Protein 7MQQ (pdb70)

Secondary structure (DSSP, 8-state):
--TT--EEEEEETTEEEEEEETT--B-TT-SS--SS-B---B--TTSSEEEEEEE--SS--EEEESSSS-PPEEE-TT-EEEEEEETTT-EEEEESS---THHHHHHHHHHT-

Foldseek 3Di:
DDPLADWDWDDDPHFIKIKGFLSREDDPPDPDDDAWHFDHWDDDVVDQWIKTWTFGADQAKKFKAQDPPDQTDIHHHGDTDIDTHGNLARIMMIGRDRDGNVVVVVVSVVVVD

Nearest PDB structures (foldseek):
  7mqq-assembly1_A  TM=1.009E+00  e=7.163E-21  Puccinia graminis f. sp. tritici
  7skp-assembly1_B  TM=5.333E-01  e=3.395E-02  synthetic construct
  8bl6-assembly1_A  TM=4.421E-01  e=5.278E-02  synthetic construct
  8bl3-assembly1_A  TM=4.381E-01  e=1.876E-01  Escherichia coli

Structure (mmCIF, N/CA/C/O backbone):
data_7MQQ
#
_entry.id   7MQQ
#
_cell.length_a   50.732
_cell.length_b   50.732
_cell.length_c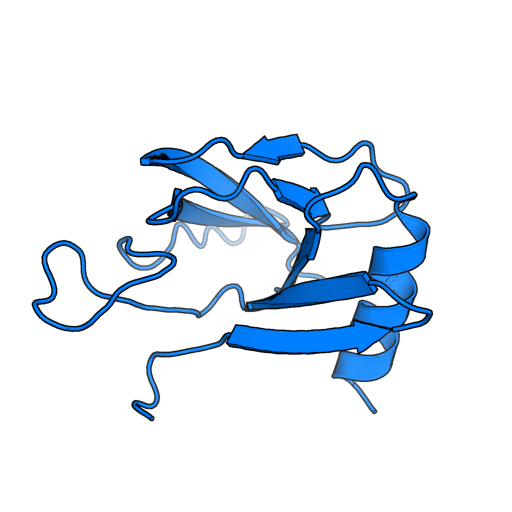   91.091
_cell.angle_alpha   90.000
_cell.angle_beta   90.000
_cell.angle_gamma   120.000
#
_symmetry.space_group_name_H-M   'P 32 2 1'
#
loop_
_entity.id
_entity.type
_entity.pdbx_description
1 polymer 'Stem rust effector protein AvrSr50'
2 non-polymer 'MAGNESIUM ION'
3 water water
#
loop_
_atom_site.group_PDB
_atom_site.id
_atom_site.type_symbol
_atom_site.label_atom_id
_atom_site.label_alt_id
_atom_site.label_comp_id
_atom_site.label_asym_id
_atom_site.label_entity_id
_atom_site.label_seq_id
_atom_site.pdbx_PDB_ins_code
_atom_site.Cartn_x
_atom_site.Cartn_y
_atom_site.Cartn_z
_atom_site.occupancy
_atom_site.B_iso_or_equiv
_atom_site.auth_seq_id
_atom_site.auth_comp_id
_atom_site.auth_asym_id
_atom_site.auth_atom_id
_atom_site.pdbx_PDB_model_num
ATOM 1 N N . GLY A 1 1 ? 14.25672 35.80474 -6.10981 1.000 40.56557 20 GLY A N 1
ATOM 2 C CA . GLY A 1 1 ? 13.67819 34.58054 -6.64183 1.000 37.33207 20 GLY A CA 1
ATOM 3 C C . GLY A 1 1 ? 12.67973 33.95319 -5.67005 1.000 32.99839 20 GLY A C 1
ATOM 4 O O . GLY A 1 1 ? 12.54769 34.40148 -4.51987 1.000 35.97926 20 GLY A O 1
ATOM 5 N N . PRO A 1 2 ? 11.93083 32.95016 -6.12766 1.000 26.11763 21 PRO A N 1
ATOM 6 C CA . PRO A 1 2 ? 11.01664 32.24383 -5.21553 1.000 20.21021 21 PRO A CA 1
ATOM 7 C C . PRO A 1 2 ? 11.76008 31.42517 -4.17624 1.000 15.45644 21 PRO A C 1
ATOM 8 O O . PRO A 1 2 ? 12.86762 30.89482 -4.39734 1.000 16.26433 21 PRO A O 1
ATOM 19 N N . MET A 1 3 ? 11.06034 31.27094 -3.05375 1.000 15.27783 22 MET A N 1
ATOM 20 C CA . MET A 1 3 ? 11.63237 30.56200 -1.91332 1.000 15.11179 22 MET A CA 1
ATOM 21 C C . MET A 1 3 ? 11.91524 29.10977 -2.23810 1.000 13.83494 22 MET A C 1
ATOM 22 O O . MET A 1 3 ? 12.79757 28.49573 -1.64494 1.000 14.37640 22 MET A O 1
ATOM 36 N N . ALA A 1 4 ? 11.13980 28.54132 -3.13593 1.000 14.79497 23 ALA A N 1
ATOM 37 C CA . ALA A 1 4 ? 11.24444 27.14384 -3.49985 1.000 17.61470 23 ALA A CA 1
ATOM 38 C C . ALA A 1 4 ? 12.61915 26.77548 -4.07439 1.000 14.78212 23 ALA A C 1
ATOM 39 O O . ALA A 1 4 ? 13.01822 25.61485 -4.01718 1.000 15.73346 23 ALA A O 1
ATOM 46 N N . ARG A 1 5 ? 13.32575 27.72725 -4.68566 1.000 15.86509 24 ARG A N 1
ATOM 47 C CA . ARG A 1 5 ? 14.64948 27.44185 -5.23134 1.000 16.46406 24 ARG A CA 1
ATOM 48 C C . ARG A 1 5 ? 15.67045 27.16469 -4.13837 1.000 15.01090 24 ARG A C 1
ATOM 49 O O . ARG A 1 5 ? 15.64841 27.80466 -3.06719 1.000 16.32190 24 ARG A O 1
ATOM 70 N N . SER A 1 6 ? 16.57888 26.23733 -4.402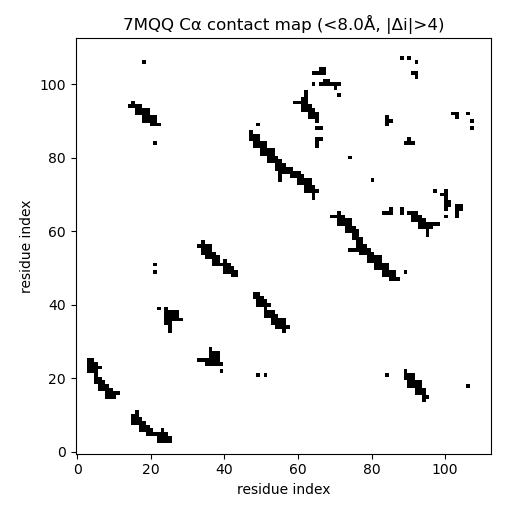01 1.000 13.29878 25 SER A N 1
ATOM 71 C CA . SER A 1 6 ? 17.69443 26.00581 -3.50632 1.000 13.02456 25 SER A CA 1
ATOM 72 C C . SER A 1 6 ? 18.88918 25.63897 -4.38878 1.000 12.12682 25 SER A C 1
ATOM 73 O O . SER A 1 6 ? 19.22266 24.46628 -4.59178 1.000 12.95084 25 SER A O 1
ATOM 81 N N . LEU A 1 7 ? 19.50104 26.68140 -4.93422 1.000 13.10967 26 LEU A N 1
ATOM 82 C CA . LEU A 1 7 ? 20.45871 26.50820 -6.00856 1.000 13.39685 26 LEU A CA 1
ATOM 83 C C . LEU A 1 7 ? 21.42283 27.67953 -6.01462 1.000 14.86199 26 LEU A C 1
ATOM 84 O O . LEU A 1 7 ? 20.98908 28.82543 -6.07158 1.000 18.74793 26 LEU A O 1
ATOM 100 N N . ILE A 1 8 ? 22.71671 27.41924 -5.97754 1.000 14.40163 27 ILE A N 1
ATOM 101 C CA . ILE A 1 8 ? 23.76815 28.43150 -5.98522 1.000 15.43952 27 ILE A CA 1
ATOM 102 C C . ILE A 1 8 ? 24.69451 28.12734 -7.15878 1.000 15.10237 27 ILE A C 1
ATOM 103 O O . ILE A 1 8 ? 25.06959 26.96993 -7.36678 1.000 16.73536 27 ILE A O 1
ATOM 119 N N . LYS A 1 9 ? 25.07124 29.15229 -7.91162 1.000 16.81909 28 LYS A N 1
ATOM 120 C CA . LYS A 1 9 ? 26.11012 29.01758 -8.91289 1.000 19.62567 28 LYS A CA 1
ATOM 121 C C . LYS A 1 9 ? 27.31426 29.82032 -8.46042 1.000 19.15420 28 LYS A C 1
ATOM 122 O O . LYS A 1 9 ? 27.19341 30.98405 -8.06842 1.000 20.38025 28 LYS A O 1
ATOM 141 N N . THR A 1 10 ? 28.47798 29.21624 -8.47814 1.000 17.62354 29 THR A N 1
ATOM 142 C CA . THR A 1 10 ? 29.67318 29.92528 -8.05428 1.000 19.21436 29 THR A CA 1
ATOM 143 C C . THR A 1 10 ? 30.87524 29.48785 -8.89300 1.000 19.66927 29 THR A C 1
ATOM 144 O O . THR A 1 10 ? 30.92981 28.38875 -9.40921 1.000 23.22225 29 THR A O 1
ATOM 155 N N . ASP A 1 11 ? 31.84433 30.36102 -8.96147 1.000 19.14171 30 ASP A N 1
ATOM 156 C CA . ASP A 1 11 ? 33.09210 30.08546 -9.62989 1.000 21.11068 30 ASP A CA 1
ATOM 157 C C . ASP A 1 11 ? 34.15956 29.77194 -8.59094 1.000 21.68377 30 ASP A C 1
ATOM 158 O O . ASP A 1 11 ? 34.27825 30.47622 -7.59012 1.000 25.58139 30 ASP A O 1
ATOM 167 N N . TRP A 1 12 ? 34.99903 28.77101 -8.87049 1.000 21.24732 31 TRP A N 1
ATOM 168 C CA . TRP A 1 12 ? 36.10266 28.41582 -7.97343 1.000 24.10982 31 TRP A CA 1
ATOM 169 C C . TRP A 1 12 ? 37.25648 27.91630 -8.83210 1.000 25.26341 31 TRP A C 1
ATOM 170 O O . TRP A 1 12 ? 37.10135 26.95172 -9.57170 1.000 24.54029 31 TRP A O 1
ATOM 191 N N . SER A 1 13 ? 38.40921 28.57192 -8.71828 1.000 27.87772 32 SER A N 1
ATOM 192 C CA . SER A 1 13 ? 39.62893 28.17977 -9.40956 1.000 31.34826 32 SER A CA 1
ATOM 193 C C . SER A 1 13 ? 39.38752 27.91248 -10.88939 1.000 29.60936 32 SER A C 1
ATOM 194 O O . SER A 1 13 ? 39.89351 26.93735 -11.46718 1.000 32.09800 32 SER A O 1
ATOM 202 N N . GLY A 1 14 ? 38.60202 28.77835 -11.52100 1.000 26.96076 33 GLY A N 1
ATOM 203 C CA . GLY A 1 14 ? 38.45684 28.77230 -12.96872 1.000 26.16218 33 GLY A CA 1
ATOM 204 C C . GLY A 1 14 ? 37.35465 27.92608 -13.51503 1.000 24.62106 33 GLY A C 1
ATOM 205 O O . GLY A 1 14 ? 37.19755 27.86232 -14.73979 1.000 26.09680 33 GLY A O 1
ATOM 209 N N . SER A 1 15 ? 36.54239 27.31813 -12.64890 1.000 21.70953 34 SER A N 1
ATOM 210 C CA . SER A 1 15 ? 35.43155 26.52614 -13.13594 1.000 19.99712 34 SER A CA 1
ATOM 211 C C . SER A 1 15 ? 34.16320 26.85584 -12.36514 1.000 18.18517 34 SER A C 1
ATOM 212 O O . SER A 1 15 ? 34.18299 27.32239 -11.22448 1.000 18.18309 34 SER A O 1
ATOM 220 N N . GLU A 1 16 ? 33.04276 26.61842 -13.00978 1.000 17.30001 35 GLU A N 1
ATOM 221 C CA . GLU A 1 16 ? 31.75328 26.88297 -12.40307 1.000 16.65678 35 GLU A CA 1
ATOM 222 C C . GLU A 1 16 ? 31.21675 25.64742 -11.71789 1.000 16.15031 35 GLU A C 1
ATOM 223 O O . GLU A 1 16 ? 31.19460 24.54357 -12.30274 1.000 18.10655 35 GLU A O 1
ATOM 235 N N . TYR A 1 17 ? 30.68750 25.84884 -10.51035 1.000 15.21549 36 TYR A N 1
ATOM 236 C CA . TYR A 1 17 ? 30.09727 24.80413 -9.68983 1.000 15.73915 36 TYR A CA 1
ATOM 237 C C . TYR A 1 17 ? 28.64262 25.20001 -9.43630 1.000 16.2597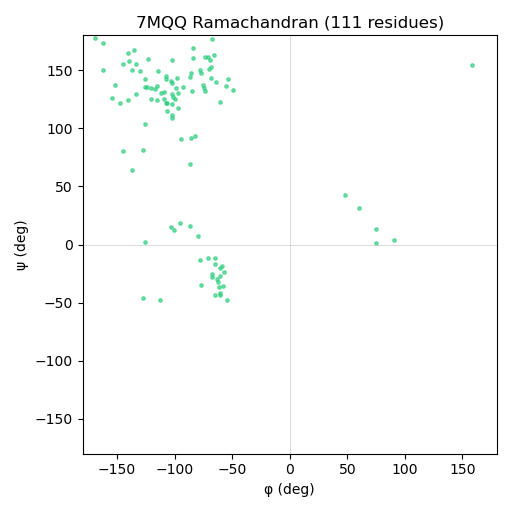5 36 TYR A C 1
ATOM 238 O O . TYR A 1 17 ? 28.36437 26.36033 -9.07480 1.000 18.57835 36 TYR A O 1
ATOM 256 N N . THR A 1 18 ? 27.72191 24.24258 -9.57993 1.000 13.78206 37 THR A N 1
ATOM 257 C CA . THR A 1 18 ? 26.31900 24.40475 -9.22340 1.000 13.98852 37 THR A CA 1
ATOM 258 C C . THR A 1 18 ? 26.09160 23.60065 -7.94742 1.000 13.09972 37 THR A C 1
ATOM 259 O O . THR A 1 18 ? 26.33829 22.39983 -7.93299 1.000 14.42392 37 THR A O 1
ATOM 270 N N . ILE A 1 19 ? 25.63283 24.27170 -6.89335 1.000 12.90473 38 ILE A N 1
ATOM 271 C CA . ILE A 1 19 ? 25.37550 23.62163 -5.63012 1.000 12.36770 38 ILE A CA 1
ATOM 272 C C . ILE A 1 19 ? 23.85934 23.53132 -5.51915 1.000 11.47102 38 ILE A C 1
ATOM 273 O O . ILE A 1 19 ? 23.14988 24.55912 -5.49423 1.000 12.69221 38 ILE A O 1
ATOM 289 N N . LEU A 1 20 ? 23.34612 22.30697 -5.51799 1.000 11.51640 39 LEU A N 1
ATOM 290 C CA . LEU A 1 20 ? 21.93596 22.01588 -5.54655 1.000 10.98959 39 LEU A CA 1
ATOM 291 C C . LEU A 1 20 ? 21.50667 21.49924 -4.19011 1.000 10.83354 39 LEU A C 1
ATOM 292 O O . LEU A 1 20 ? 22.02883 20.49383 -3.68864 1.000 11.74832 39 LEU A O 1
ATOM 308 N N . GLY A 1 21 ? 20.55234 22.17959 -3.57368 1.000 11.46668 40 GLY A N 1
ATOM 309 C CA . GLY A 1 21 ? 20.03535 21.71497 -2.29155 1.000 12.18511 40 GLY A CA 1
ATOM 310 C C . GLY A 1 21 ? 19.05944 20.56243 -2.45594 1.000 11.04048 40 GLY A C 1
ATOM 311 O O . GLY A 1 21 ? 18.28590 20.51017 -3.41636 1.000 10.93785 40 GLY A O 1
ATOM 315 N N . ALA A 1 22 ? 19.00144 19.69023 -1.45399 1.000 11.76194 41 ALA A N 1
ATOM 316 C CA . ALA A 1 22 ? 18.04141 18.58001 -1.46945 1.000 11.49538 41 ALA A CA 1
ATOM 317 C C . ALA A 1 22 ? 16.60371 19.03611 -1.41443 1.000 11.61897 41 ALA A C 1
ATOM 318 O O . ALA A 1 22 ? 15.71112 18.24285 -1.74970 1.000 11.88390 41 ALA A O 1
ATOM 325 N N . ASN A 1 23 ? 16.37085 20.29507 -1.01375 1.000 12.13414 42 ASN A N 1
ATOM 326 C CA . ASN A 1 23 ? 15.06449 20.91521 -0.93238 1.000 11.70762 42 ASN A CA 1
ATOM 327 C C . ASN A 1 23 ? 14.78026 21.81843 -2.11973 1.000 11.78593 42 ASN A C 1
ATOM 328 O O . ASN A 1 23 ? 13.77810 22.52653 -2.04890 1.000 14.06401 42 ASN A O 1
ATOM 339 N N . HIS A 1 24 ? 15.57654 21.77403 -3.18465 1.000 11.56332 43 HIS A N 1
ATOM 340 C CA . HIS A 1 24 ? 15.28203 22.59400 -4.35005 1.000 12.06174 43 HIS A CA 1
ATOM 341 C C . HIS A 1 24 ? 13.96366 22.15911 -4.94635 1.000 11.99269 43 HIS A C 1
ATOM 342 O O . HIS A 1 24 ? 13.71798 20.97421 -5.11805 1.000 14.30409 43 HIS A O 1
ATOM 356 N N . TYR A 1 25 ? 13.15278 23.11619 -5.37874 1.000 12.83161 44 TYR A N 1
ATOM 357 C CA . TYR A 1 25 ? 11.90372 22.77954 -6.01797 1.000 12.24990 44 TYR A CA 1
ATOM 358 C C . TYR A 1 25 ? 11.59869 23.69100 -7.19532 1.000 12.69609 44 TYR A C 1
ATOM 359 O O . TYR A 1 25 ? 11.53981 24.90915 -7.04634 1.000 14.47377 44 TYR A O 1
ATOM 377 N N . GLU A 1 26 ? 11.38273 23.07283 -8.33845 1.000 12.29467 45 GLU A N 1
ATOM 378 C CA . GLU A 1 26 ? 10.76867 23.70170 -9.49185 1.000 11.72978 45 GLU A CA 1
ATOM 379 C C . GLU A 1 26 ? 9.71706 22.72522 -9.99934 1.000 12.90624 45 GLU A C 1
ATOM 380 O O . GLU A 1 26 ? 9.97240 21.53222 -10.20302 1.000 13.08598 45 GLU A O 1
ATOM 392 N N . GLU A 1 27 ? 8.53274 23.24304 -10.18809 1.000 14.30947 46 GLU A N 1
ATOM 393 C CA . GLU A 1 27 ? 7.42374 22.42025 -10.45062 1.000 15.90721 46 GLU A CA 1
ATOM 394 C C . GLU A 1 27 ? 7.54444 21.89486 -11.87190 1.000 15.41499 46 GLU A C 1
ATOM 395 O O . GLU A 1 27 ? 7.76439 22.67633 -12.82866 1.000 16.15157 46 GLU A O 1
ATOM 407 N N . PRO A 1 28 ? 7.36309 20.62468 -12.08093 1.000 18.17977 47 PRO A N 1
ATOM 408 C CA . PRO A 1 28 ? 7.33402 20.13221 -13.46000 1.000 18.29222 47 PRO A CA 1
ATOM 409 C C . PRO A 1 28 ? 6.27649 20.87937 -14.27284 1.000 19.45021 47 PRO A C 1
ATOM 410 O O . PRO A 1 28 ? 5.16654 21.15299 -13.80386 1.000 18.92272 47 PRO A O 1
ATOM 421 N N . ASN A 1 29 ? 6.64071 21.25533 -15.48232 1.000 18.35265 48 ASN A N 1
ATOM 422 C CA . ASN A 1 29 ? 5.80256 22.01676 -16.44813 1.000 18.84351 48 ASN A CA 1
ATOM 423 C C . ASN A 1 29 ? 5.65503 23.47682 -16.09504 1.000 16.96372 48 ASN A C 1
ATOM 424 O O . ASN A 1 29 ? 4.81935 24.15177 -16.70473 1.000 17.14763 48 ASN A O 1
ATOM 435 N N . THR A 1 30 ? 6.45943 23.98890 -15.17489 1.000 15.75090 49 THR A N 1
ATOM 436 C CA . THR A 1 30 ? 6.47855 25.42322 -14.97034 1.000 14.82240 49 THR A CA 1
ATOM 437 C C . THR A 1 30 ? 6.72999 26.17686 -16.27092 1.000 15.25309 49 THR A C 1
ATOM 438 O O . THR A 1 30 ? 7.54897 25.76956 -17.08470 1.000 17.07366 49 THR A O 1
ATOM 449 N N . GLY A 1 31 ? 6.06940 27.31601 -16.43388 1.000 16.16014 50 GLY A N 1
ATOM 450 C CA . GLY A 1 31 ? 6.36745 28.20129 -17.53780 1.000 17.16555 50 GLY A CA 1
ATOM 451 C C . GLY A 1 31 ? 7.60111 29.03816 -17.35253 1.000 17.16488 50 GLY A C 1
ATOM 452 O O . GLY A 1 31 ? 8.07241 29.67563 -18.29500 1.000 19.21484 50 GLY A O 1
ATOM 456 N N . ALA A 1 32 ? 8.12683 29.10159 -16.13824 1.000 16.47982 51 ALA A N 1
ATOM 457 C CA . ALA A 1 32 ? 9.37851 29.79014 -15.89005 1.000 17.99687 51 ALA A CA 1
ATOM 458 C C . ALA A 1 32 ? 10.51865 29.00729 -16.52215 1.000 18.11956 51 ALA A C 1
ATOM 459 O O . ALA A 1 32 ? 10.40998 27.81844 -16.78112 1.000 19.45975 51 ALA A O 1
ATOM 466 N N . ALA A 1 33 ? 11.60663 29.67898 -16.76844 1.000 20.33852 52 ALA A N 1
ATOM 467 C CA . ALA A 1 33 ? 12.82670 29.00530 -17.15786 1.000 20.40075 52 ALA A CA 1
ATOM 468 C C . ALA A 1 33 ? 13.17426 28.08399 -16.01590 1.000 21.62578 52 ALA A C 1
ATOM 469 O O . ALA A 1 33 ? 13.11143 28.51281 -14.85312 1.000 25.08460 52 ALA A O 1
ATOM 476 N N . ALA A 1 34 ? 13.28333 26.80563 -16.30630 1.000 24.72481 53 ALA A N 1
ATOM 477 C CA . ALA A 1 34 ? 13.53509 25.80222 -15.27037 1.000 22.81551 53 ALA A CA 1
ATOM 478 C C . ALA A 1 34 ? 14.88139 25.16013 -15.47426 1.000 19.12669 53 ALA A C 1
ATOM 479 O O . ALA A 1 34 ? 15.34392 24.99055 -16.60366 1.000 21.83014 53 ALA A O 1
ATOM 486 N N . GLN A 1 35 ? 15.48876 24.76156 -14.36907 1.000 15.94315 54 GLN A N 1
ATOM 487 C CA . GLN A 1 35 ? 16.75510 24.07798 -14.42072 1.000 13.76662 54 GLN A CA 1
ATOM 488 C C . GLN A 1 35 ? 16.69570 22.62536 -13.97434 1.000 11.81970 54 GLN A C 1
ATOM 489 O O . GLN A 1 35 ? 17.25426 21.75282 -14.64705 1.000 12.43923 54 GLN A O 1
ATOM 503 N N . PHE A 1 36 ? 16.05639 22.36757 -12.84910 1.000 11.38757 55 PHE A N 1
ATOM 504 C CA . PHE A 1 36 ? 15.99977 21.05228 -12.22514 1.000 10.67426 55 PHE A CA 1
ATOM 505 C C . PHE A 1 36 ? 14.59352 20.76549 -11.73018 1.000 11.27243 55 PHE A C 1
ATOM 506 O O . PHE A 1 36 ? 14.35913 20.59406 -10.52730 1.000 11.78564 55 PHE A O 1
ATOM 523 N N . PRO A 1 37 ? 13.61939 20.67166 -12.62829 1.000 11.40376 56 PRO A N 1
ATOM 524 C CA . PRO A 1 37 ? 12.24079 20.38535 -12.21927 1.000 11.94194 56 PRO A CA 1
ATOM 525 C C . PRO A 1 37 ? 12.07474 18.95729 -11.71966 1.000 10.98036 56 PRO A C 1
ATOM 526 O O . PRO A 1 37 ? 12.74131 18.01181 -12.16296 1.000 11.61824 56 PRO A O 1
ATOM 537 N N . GLY A 1 38 ? 11.12322 18.79065 -10.81669 1.000 11.58522 57 GLY A N 1
ATOM 538 C CA . GLY A 1 38 ? 10.77128 17.50321 -10.25183 1.000 11.31056 57 GLY A CA 1
ATOM 539 C C . GLY A 1 38 ? 10.06145 17.63429 -8.93251 1.000 13.40730 57 GLY A C 1
ATOM 540 O O . GLY A 1 38 ? 10.29227 18.59637 -8.21078 1.000 18.54309 57 GLY A O 1
ATOM 544 N N . THR A 1 39 ? 9.24536 16.63305 -8.58629 1.000 15.36065 58 THR A N 1
ATOM 545 C CA . THR A 1 39 ? 8.40286 16.60879 -7.37332 1.000 16.38597 58 THR A CA 1
ATOM 546 C C . THR A 1 39 ? 9.28488 16.56390 -6.11645 1.000 15.70489 58 THR A C 1
ATOM 547 O O . THR A 1 39 ? 10.50482 16.23004 -6.14218 1.000 17.73790 58 THR A O 1
ATOM 558 N N . MET A 1 40 ? 8.70225 16.88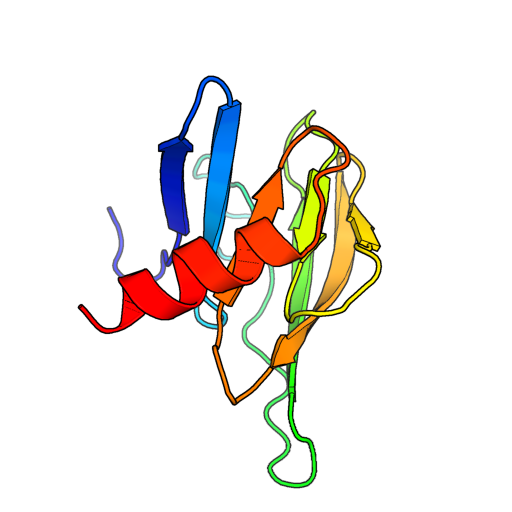611 -4.97537 1.000 14.88868 59 MET A N 1
ATOM 559 C CA . MET A 1 40 ? 9.39789 16.82116 -3.65705 1.000 19.81776 59 MET A CA 1
ATOM 560 C C . MET A 1 40 ? 9.54452 15.33790 -3.24086 1.000 22.84604 59 MET A C 1
ATOM 561 O O . MET A 1 40 ? 8.76584 14.48385 -3.67610 1.000 25.39478 59 MET A O 1
ATOM 575 N N . ALA A 1 41 ? 10.46498 15.05917 -2.28990 1.000 23.77099 60 ALA A N 1
ATOM 576 C CA . ALA A 1 41 ? 11.18835 13.81070 -2.12358 1.000 27.47461 60 ALA A CA 1
ATOM 577 C C . ALA A 1 41 ? 10.53831 12.47403 -1.69373 1.000 30.90110 60 ALA A C 1
ATOM 578 O O . ALA A 1 41 ? 9.37485 12.38821 -1.28411 1.000 36.39947 60 ALA A O 1
ATOM 585 N N . GLU A 1 42 ? 11.45554 11.39974 -1.67535 1.000 25.88544 61 GLU A N 1
ATOM 586 C CA . GLU A 1 42 ? 11.34652 10.23587 -0.76593 1.000 24.41740 61 GLU A CA 1
ATOM 587 C C . GLU A 1 42 ? 12.25574 10.47208 0.45284 1.000 21.08442 61 GLU A C 1
ATOM 588 O O . GLU A 1 42 ? 13.50948 10.48881 0.31404 1.000 21.16996 61 GLU A O 1
ATOM 600 N N . ASP A 1 43 ? 11.59621 10.55123 1.64016 1.000 20.79895 62 ASP A N 1
ATOM 601 C CA . ASP A 1 43 ? 12.17578 10.88209 2.94070 1.000 20.14111 62 ASP A CA 1
ATOM 602 C C . ASP A 1 43 ? 11.75950 9.75633 3.91384 1.000 22.50278 62 ASP A C 1
ATOM 603 O O . ASP A 1 43 ? 10.75295 9.86114 4.67423 1.000 25.64454 62 ASP A O 1
ATOM 612 N N . ASP A 1 44 ? 12.53252 8.63873 3.84219 1.000 24.40087 63 ASP A N 1
ATOM 613 C CA . ASP A 1 44 ? 12.34525 7.42465 4.64442 1.000 26.58469 63 ASP A CA 1
ATOM 614 C C . ASP A 1 44 ? 13.40271 7.45545 5.75808 1.000 28.94183 63 ASP A C 1
ATOM 615 O O . ASP A 1 44 ? 14.60920 7.36044 5.48366 1.000 29.64579 63 ASP A O 1
ATOM 624 N N . GLY A 1 45 ? 12.97472 7.62770 7.01418 1.000 32.65010 64 GLY A N 1
ATOM 625 C CA . GLY A 1 45 ? 13.95656 7.71291 8.08206 1.000 34.58039 64 GLY A CA 1
ATOM 626 C C . GLY A 1 45 ? 14.84539 6.49689 8.19381 1.000 35.77144 64 GLY A C 1
ATOM 627 O O . GLY A 1 45 ? 15.88525 6.54577 8.87873 1.000 37.63286 64 GLY A O 1
ATOM 631 N N . ARG A 1 46 ? 14.43097 5.36623 7.61800 1.000 33.01420 65 ARG A N 1
ATOM 632 C CA . ARG A 1 46 ? 15.28776 4.17446 7.64261 1.000 32.46625 65 ARG A CA 1
ATOM 633 C C . ARG A 1 46 ? 16.50024 4.33133 6.74597 1.000 31.84599 65 ARG A C 1
ATOM 634 O O . ARG A 1 46 ? 17.43454 3.50951 6.82831 1.000 34.21971 65 ARG A O 1
ATOM 655 N N . SER A 1 47 ? 16.50329 5.39791 5.88180 1.000 28.35902 66 SER A N 1
ATOM 656 C CA . SER A 1 47 ? 17.51402 5.58768 4.87554 1.000 25.37500 66 SER A CA 1
ATOM 657 C C . SER A 1 47 ? 18.43911 6.73219 5.24437 1.000 22.90607 66 SER A C 1
ATOM 658 O O . SER A 1 47 ? 17.98410 7.70900 5.78959 1.000 22.59450 66 SER A O 1
ATOM 666 N N . PRO A 1 48 ? 19.72564 6.61912 4.95479 1.000 22.13089 67 PRO A N 1
ATOM 667 C CA . PRO A 1 48 ? 20.64157 7.71548 5.17652 1.000 19.99555 67 PRO A CA 1
ATOM 668 C C . PRO A 1 48 ? 20.59575 8.75760 4.09102 1.000 16.93655 67 PRO A C 1
ATOM 669 O O . PRO A 1 48 ? 21.43642 9.66075 4.09807 1.000 16.97849 67 PRO A O 1
ATOM 680 N N . TYR A 1 49 ? 19.65343 8.63601 3.17210 1.000 16.71538 68 TYR A N 1
ATOM 681 C CA . TYR A 1 49 ? 19.47568 9.53994 2.04194 1.000 16.89138 68 TYR A CA 1
ATOM 682 C C . TYR A 1 49 ? 18.08563 10.14804 1.99313 1.000 15.49462 68 TYR A C 1
ATOM 683 O O . TYR A 1 49 ? 17.12620 9.58232 2.50671 1.000 16.75686 68 TYR A O 1
ATOM 701 N N . ILE A 1 50 ? 17.98451 11.26973 1.27652 1.000 15.35718 69 ILE A N 1
ATOM 702 C CA . ILE A 1 50 ? 16.74515 11.81057 0.76202 1.000 15.39777 69 ILE A CA 1
ATOM 703 C C . ILE A 1 50 ? 16.87410 11.74158 -0.75916 1.000 13.68732 69 ILE A C 1
ATOM 704 O O . ILE A 1 50 ? 17.85705 12.23640 -1.33510 1.000 15.58396 69 ILE A O 1
ATOM 720 N N . VAL A 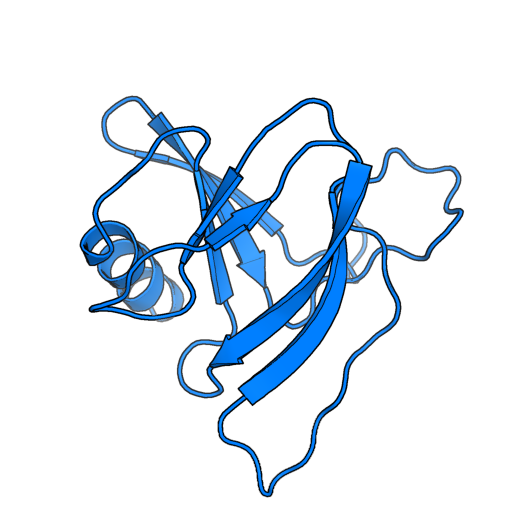1 51 ? 15.91890 11.08355 -1.39855 1.000 13.62438 70 VAL A N 1
ATOM 721 C CA . VAL A 1 51 ? 15.95882 10.88504 -2.84115 1.000 13.63873 70 VAL A CA 1
ATOM 722 C C . VAL A 1 51 ? 15.08501 11.89912 -3.55108 1.000 12.91844 70 VAL A C 1
ATOM 723 O O . VAL A 1 51 ? 13.94208 12.13295 -3.15623 1.000 15.26226 70 VAL A O 1
ATOM 736 N N . ARG A 1 52 ? 15.62262 12.48686 -4.62623 1.000 12.51149 71 ARG A N 1
ATOM 737 C CA . ARG A 1 52 ? 14.86194 13.41072 -5.46076 1.000 12.04884 71 ARG A CA 1
ATOM 738 C C . ARG A 1 52 ? 14.94154 12.90140 -6.88782 1.000 12.00805 71 ARG A C 1
ATOM 739 O O . ARG A 1 52 ? 16.02663 12.62497 -7.38822 1.000 14.16342 71 ARG A O 1
ATOM 760 N N . LYS A 1 53 ? 13.80684 12.90873 -7.58187 1.000 11.97172 72 LYS A N 1
ATOM 761 C CA . LYS A 1 53 ? 13.72339 12.53410 -8.98379 1.000 12.05020 72 LYS A CA 1
ATOM 762 C C . LYS A 1 53 ? 13.62798 13.84959 -9.76489 1.000 12.02429 72 LYS A C 1
ATOM 763 O O . LYS A 1 53 ? 12.60903 14.56211 -9.67506 1.000 13.11159 72 LYS A O 1
ATOM 782 N N . LEU A 1 54 ? 14.69563 14.20094 -10.47858 1.000 10.50602 73 LEU A N 1
ATOM 783 C CA . LEU A 1 54 ? 14.82753 15.50250 -11.09990 1.000 9.73936 73 LEU A CA 1
ATOM 784 C C . LEU A 1 54 ? 15.22349 15.35331 -12.54809 1.000 10.36510 73 LEU A C 1
ATOM 785 O O . LEU A 1 54 ? 15.94582 14.41938 -12.90658 1.000 11.31526 73 LEU A O 1
ATOM 801 N N . ARG A 1 55 ? 14.79784 16.29803 -13.37480 1.000 10.12072 74 ARG A N 1
ATOM 802 C CA . ARG A 1 55 ? 15.25026 16.37228 -14.76117 1.000 11.27372 74 ARG A CA 1
ATOM 803 C C . ARG A 1 55 ? 16.28479 17.47425 -14.92283 1.000 11.03287 74 ARG A C 1
ATOM 804 O O . ARG A 1 55 ? 16.14943 18.56204 -14.35258 1.000 11.54419 74 ARG A O 1
ATOM 825 N N . ASN A 1 56 ? 17.31347 17.20557 -15.72840 1.000 10.98408 75 ASN A N 1
ATOM 826 C CA . ASN A 1 56 ? 18.30202 18.21352 -16.07307 1.000 11.54325 75 ASN A CA 1
ATOM 827 C C . ASN A 1 56 ? 17.81679 19.01125 -17.26906 1.000 11.19254 75 ASN A C 1
ATOM 828 O O . ASN A 1 56 ? 17.99778 18.61360 -18.44056 1.000 12.85872 75 ASN A O 1
ATOM 839 N N . SER A 1 57 ? 17.12452 20.10144 -17.00383 1.000 12.16274 76 SER A N 1
ATOM 840 C CA . SER A 1 57 ? 16.50586 20.91593 -18.06372 1.000 12.73000 76 SER A CA 1
ATOM 841 C C . SER A 1 57 ? 17.49367 21.95047 -18.61231 1.000 14.05175 76 SER A C 1
ATOM 842 O O . SER A 1 57 ? 17.37505 23.16239 -18.44710 1.000 16.01457 76 SER A O 1
ATOM 850 N N . SER A 1 58 ? 18.51308 21.43025 -19.31628 1.000 13.84123 77 SER A N 1
ATOM 851 C CA . SER A 1 58 ? 19.58345 22.24763 -19.89551 1.000 14.26552 77 SER A CA 1
ATOM 852 C C . SER A 1 58 ? 20.29306 21.43265 -20.95973 1.000 14.42632 77 SER A C 1
ATOM 853 O O . SER A 1 58 ? 20.07136 20.24204 -21.10287 1.000 14.87870 77 SER A O 1
ATOM 861 N N . GLY A 1 59 ? 21.19245 22.08463 -21.66330 1.000 14.30324 78 GLY A N 1
ATOM 862 C CA . GLY A 1 59 ? 22.10767 21.43784 -22.59206 1.000 14.99129 78 GLY A CA 1
ATOM 863 C C . GLY A 1 59 ? 23.45996 21.11706 -21.97728 1.000 12.87350 78 GLY A C 1
ATOM 864 O O . GLY A 1 59 ? 24.40445 20.84498 -22.72431 1.000 15.66957 78 GLY A O 1
ATOM 868 N N . LYS A 1 60 ? 23.56242 21.09109 -20.62877 1.000 13.44939 79 LYS A N 1
ATOM 869 C CA . LYS A 1 60 ? 24.79390 20.80094 -19.91049 1.000 12.53975 79 LYS A CA 1
ATOM 870 C C . LYS A 1 60 ? 24.83666 19.34339 -19.48098 1.000 11.63412 79 LYS A C 1
ATOM 871 O O . LYS A 1 60 ? 23.81267 18.75160 -19.13903 1.000 12.62541 79 LYS A O 1
ATOM 890 N N . ARG A 1 61 ? 26.03065 18.76453 -19.52353 1.000 11.21892 80 ARG A N 1
ATOM 891 C CA . ARG A 1 61 ? 26.32037 17.45530 -18.95147 1.000 10.84679 80 ARG A CA 1
ATOM 892 C C . ARG A 1 61 ? 27.04994 17.67568 -17.63523 1.000 10.99242 80 ARG A C 1
ATOM 893 O O . ARG A 1 61 ? 28.12335 18.27477 -17.60850 1.000 12.97628 80 ARG A O 1
ATOM 914 N N . PHE A 1 62 ? 26.48757 17.18151 -16.55011 1.000 10.55239 81 PHE A N 1
ATOM 915 C CA . PHE A 1 62 ? 27.05033 17.33610 -15.24176 1.000 10.71124 81 PHE A CA 1
ATOM 916 C C . PHE A 1 62 ? 27.65548 16.05655 -14.65871 1.000 11.42752 81 PHE A C 1
ATOM 917 O O . PHE A 1 62 ? 27.12101 14.95759 -14.85582 1.000 12.91268 81 PHE A O 1
ATOM 934 N N . TYR A 1 63 ? 28.72318 16.24024 -13.91726 1.000 11.74338 82 TYR A N 1
ATOM 935 C CA . TYR A 1 63 ? 29.24106 15.26574 -12.96709 1.000 12.38887 82 TYR A CA 1
ATOM 936 C C . TYR A 1 63 ? 28.69803 15.68361 -11.59918 1.000 12.19847 82 TYR A C 1
ATOM 937 O O . TYR A 1 63 ? 28.77307 16.86356 -11.23982 1.000 12.93067 82 TYR A O 1
ATOM 955 N N . VAL A 1 64 ? 28.11858 14.73846 -10.86813 1.000 11.82553 83 VAL A N 1
ATOM 956 C CA . VAL A 1 64 ? 27.34710 15.03409 -9.65249 1.000 11.67226 83 VAL A CA 1
ATOM 957 C C . VAL A 1 64 ? 27.96689 14.33670 -8.47485 1.000 11.95173 83 VAL A C 1
ATOM 958 O O . VAL A 1 64 ? 28.15933 13.11357 -8.51489 1.000 13.59761 83 VAL A O 1
ATOM 971 N N . PHE A 1 65 ? 28.27908 15.10312 -7.43894 1.000 11.06571 84 PHE A N 1
ATOM 972 C CA . PHE A 1 65 ? 28.84518 14.57658 -6.20302 1.000 11.44075 84 PHE A CA 1
ATOM 973 C C . PHE A 1 65 ? 27.86090 14.80571 -5.06125 1.000 11.37241 84 PHE A C 1
ATOM 974 O O . PHE A 1 65 ? 27.29214 15.90452 -4.93337 1.000 11.01703 84 PHE A O 1
ATOM 991 N N . THR A 1 66 ? 27.67834 13.78220 -4.21674 1.000 11.63924 85 THR A N 1
ATOM 992 C CA . THR A 1 66 ? 26.83194 13.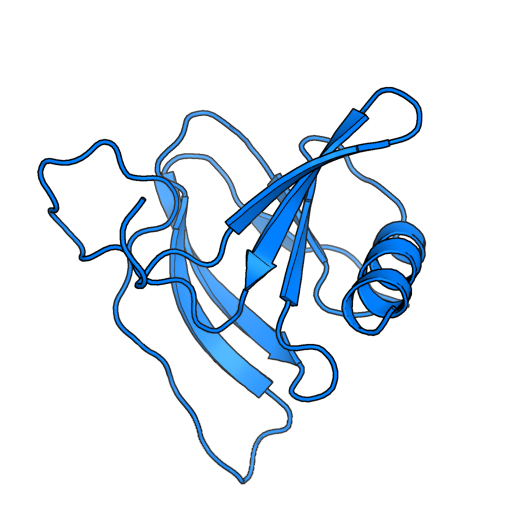86936 -3.03174 1.000 11.61602 85 THR A CA 1
ATOM 993 C C . THR A 1 66 ? 27.59761 13.46334 -1.76914 1.000 12.38659 85 THR A C 1
ATOM 994 O O . THR A 1 66 ? 27.01266 13.46755 -0.68032 1.000 12.65641 85 THR A O 1
ATOM 1005 N N . ASP A 1 67 ? 28.89478 13.13601 -1.86796 1.000 13.23208 86 ASP A N 1
ATOM 1006 C CA . ASP A 1 67 ? 29.72049 12.71099 -0.75255 1.000 13.62432 86 ASP A CA 1
ATOM 1007 C C . ASP A 1 67 ? 31.16223 12.70415 -1.21699 1.000 14.87373 86 ASP A C 1
ATOM 1008 O O . ASP A 1 67 ? 31.46592 12.99462 -2.37903 1.000 14.82137 86 ASP A O 1
ATOM 1017 N N . HIS A 1 68 ? 32.06286 12.38109 -0.28440 1.000 16.57281 87 HIS A N 1
ATOM 1018 C CA . HIS A 1 68 ? 33.47569 12.16763 -0.59207 1.000 17.61853 87 HIS A CA 1
ATOM 1019 C C . HIS A 1 68 ? 34.01774 11.19005 0.43364 1.000 20.01441 87 HIS A C 1
ATOM 1020 O O . HIS A 1 68 ? 33.74884 11.33469 1.63012 1.000 21.66299 87 HIS A O 1
ATOM 1034 N N . PRO A 1 69 ? 34.82618 10.21815 0.01408 1.000 20.29098 88 PRO A N 1
ATOM 1035 C CA . PRO A 1 69 ? 35.22774 9.94950 -1.37087 1.000 22.68805 88 PRO A CA 1
ATOM 1036 C C . PRO A 1 69 ? 34.11521 9.25262 -2.13666 1.000 21.23481 88 PRO A C 1
ATOM 1037 O O . PRO A 1 69 ? 33.32322 8.47421 -1.56447 1.000 23.58710 88 PRO A O 1
ATOM 1048 N N . GLN A 1 70 ? 34.03506 9.52828 -3.43475 1.000 21.38499 89 GLN A N 1
ATOM 1049 C CA . GLN A 1 70 ? 32.97446 9.01222 -4.26721 1.000 21.13590 89 GLN A CA 1
ATOM 1050 C C . GLN A 1 70 ? 33.41015 9.14134 -5.71790 1.000 20.61777 89 GLN A C 1
ATOM 1051 O O . GLN A 1 70 ? 34.10100 10.07973 -6.09541 1.000 22.23964 89 GLN A O 1
ATOM 1065 N N . GLN A 1 71 ? 32.91715 8.23930 -6.52624 1.000 22.10933 90 GLN A N 1
ATOM 1066 C CA . GLN A 1 71 ? 32.92122 8.44130 -7.97487 1.000 22.96011 90 GLN A CA 1
ATOM 1067 C C . GLN A 1 71 ? 31.68385 9.24460 -8.33489 1.000 18.05718 90 GLN A C 1
ATOM 1068 O O . GLN A 1 71 ? 30.59162 8.89433 -7.90126 1.000 20.42293 90 GLN A O 1
ATOM 1082 N N . PRO A 1 72 ? 31.79195 10.28670 -9.13237 1.000 18.62004 91 PRO A N 1
ATOM 1083 C CA . PRO A 1 72 ? 30.58883 11.03263 -9.45029 1.000 17.67965 91 PRO A CA 1
ATOM 1084 C C . PRO A 1 7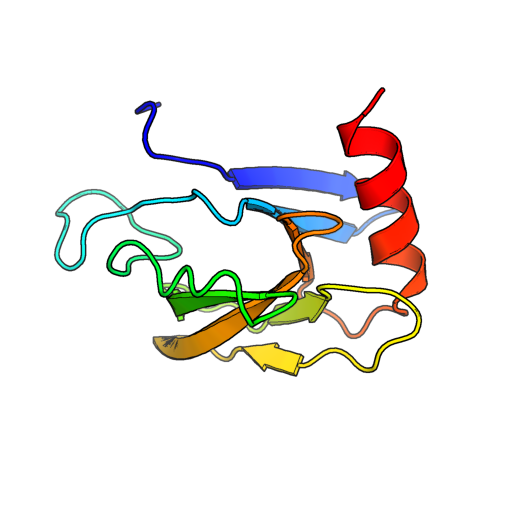2 ? 29.67721 10.24954 -10.37485 1.000 17.31805 91 PRO A C 1
ATOM 1085 O O . PRO A 1 72 ? 30.11016 9.34483 -11.09046 1.000 22.01090 91 PRO A O 1
ATOM 1096 N N . ILE A 1 73 ? 28.42504 10.65008 -10.41016 1.000 15.74370 92 ILE A N 1
ATOM 1097 C CA . ILE A 1 73 ? 27.51777 10.14247 -11.41304 1.000 15.39121 92 ILE A CA 1
ATOM 1098 C C . ILE A 1 73 ? 27.34634 11.20035 -12.50385 1.000 13.56469 92 ILE A C 1
ATOM 1099 O O . ILE A 1 73 ? 27.60768 12.38434 -12.31611 1.000 15.03110 92 ILE A O 1
ATOM 1115 N N . ILE A 1 74 ? 26.91482 10.74875 -13.66409 1.000 12.90063 93 ILE A N 1
ATOM 1116 C CA . ILE A 1 74 ? 26.85558 11.56348 -14.85429 1.000 12.37189 93 ILE A CA 1
ATOM 1117 C C . ILE A 1 74 ? 25.39383 11.84905 -15.16302 1.000 11.71290 93 ILE A C 1
ATOM 1118 O O . ILE A 1 74 ? 24.57204 10.91271 -15.21091 1.000 12.98112 93 ILE A O 1
ATOM 1134 N N . TRP A 1 75 ? 25.07032 13.11533 -15.40909 1.000 10.88272 94 TRP A N 1
ATOM 1135 C CA . TRP A 1 75 ? 23.69220 13.57382 -15.63661 1.000 11.00292 94 TRP A CA 1
ATOM 1136 C C . TRP A 1 75 ? 23.67292 14.31696 -16.97927 1.000 10.38497 94 TRP A C 1
ATOM 1137 O O . TRP A 1 75 ? 24.15854 15.44713 -17.08878 1.000 10.80495 94 TRP A O 1
ATOM 1158 N N . ASN A 1 76 ? 23.15706 13.67008 -18.00708 1.000 11.19463 95 ASN A N 1
ATOM 1159 C CA . ASN A 1 76 ? 23.16509 14.23766 -19.37465 1.000 11.28598 95 ASN A CA 1
ATOM 1160 C C . ASN A 1 76 ? 21.96879 15.17316 -19.58287 1.000 10.40224 95 ASN A C 1
ATOM 1161 O O . ASN A 1 76 ? 20.97871 15.13712 -18.83254 1.000 12.19385 95 ASN A O 1
ATOM 1172 N N . PRO A 1 77 ? 22.07115 16.04048 -20.59170 1.000 11.61433 96 PRO A N 1
ATOM 1173 C CA . PRO A 1 77 ? 20.98661 16.93646 -20.92172 1.000 12.86321 96 PRO A CA 1
ATOM 1174 C C . PRO A 1 77 ? 19.65979 16.22383 -21.04553 1.000 12.33368 96 PRO A C 1
ATOM 1175 O O . PRO A 1 77 ? 19.52236 15.19017 -21.71458 1.000 13.01261 96 PRO A O 1
ATOM 1186 N N . HIS A 1 78 ? 18.64728 16.79251 -20.40728 1.000 13.22061 97 HIS A N 1
ATOM 1187 C CA . HIS A 1 78 ? 17.25455 16.40510 -20.54772 1.000 13.38156 97 HIS A CA 1
ATOM 1188 C C . HIS A 1 78 ? 16.88318 15.13916 -19.86206 1.000 14.44283 97 HIS A C 1
ATOM 1189 O O . HIS A 1 78 ? 15.72430 14.76554 -19.90161 1.000 16.54055 97 HIS A O 1
ATOM 1198 N N . GLU A 1 79 ? 17.80155 14.49812 -19.18513 1.000 14.47724 98 GLU A N 1
ATOM 1199 C CA . GLU A 1 79 ? 17.57179 13.21847 -18.55176 1.000 13.87910 98 GLU A CA 1
ATOM 1200 C C . GLU A 1 79 ? 16.98666 13.40615 -17.15303 1.000 12.06286 98 GLU A C 1
ATOM 1201 O O . GLU A 1 79 ? 17.36288 14.31157 -16.42474 1.000 11.70052 98 GLU A O 1
ATOM 1213 N N . GLU A 1 80 ? 16.09970 12.49918 -16.77494 1.000 12.36235 99 GLU A N 1
ATOM 1214 C CA . GLU A 1 80 ? 15.53490 12.44307 -15.43383 1.000 12.75894 99 GLU A CA 1
ATOM 1215 C C . GLU A 1 80 ? 16.25120 11.33395 -14.67810 1.000 14.72679 99 GLU A C 1
ATOM 1216 O O . GLU A 1 80 ? 16.36216 10.21836 -15.17271 1.000 19.85387 99 GLU A O 1
ATOM 1228 N N . ILE A 1 81 ? 16.79835 11.63808 -13.49272 1.000 13.34392 100 ILE A N 1
ATOM 1229 C CA . ILE A 1 81 ? 17.47405 10.64908 -12.65037 1.000 13.06507 100 ILE A CA 1
ATOM 1230 C C . ILE A 1 81 ? 17.01098 10.83633 -11.21121 1.000 12.84350 100 ILE A C 1
ATOM 1231 O O . ILE A 1 81 ? 16.45143 11.85966 -10.84971 1.000 13.22690 100 ILE A O 1
ATOM 1247 N N . GLU A 1 82 ? 17.33176 9.85136 -10.38982 1.000 13.70220 101 GLU A N 1
ATOM 1248 C CA . GLU A 1 82 ? 17.15650 9.95633 -8.95144 1.000 13.90081 101 GLU A CA 1
ATOM 1249 C C . GLU A 1 82 ? 18.49946 10.30583 -8.31874 1.000 15.46563 101 GLU A C 1
ATOM 1250 O O . GLU A 1 82 ? 19.45603 9.56911 -8.49768 1.000 22.29638 101 GLU A O 1
ATOM 1262 N N . ILE A 1 83 ? 18.55688 11.36652 -7.55546 1.000 13.05389 102 ILE A N 1
ATOM 1263 C CA . ILE A 1 83 ? 19.75534 11.76293 -6.81381 1.000 13.57064 102 ILE A CA 1
ATOM 1264 C C . ILE A 1 83 ? 19.53218 11.35671 -5.36805 1.000 13.08054 102 ILE A C 1
ATOM 1265 O O . ILE A 1 83 ? 18.52153 11.73174 -4.76284 1.000 12.85881 102 ILE A O 1
ATOM 1281 N N . GLN A 1 84 ? 20.50590 10.65115 -4.79494 1.000 14.59375 103 GLN A N 1
ATOM 1282 C CA . GLN A 1 84 ? 20.51685 10.25036 -3.40925 1.000 13.73510 103 GLN A CA 1
ATOM 1283 C C . GLN A 1 84 ? 21.30564 11.29271 -2.61782 1.000 12.50859 103 GLN A C 1
ATOM 1284 O O . GLN A 1 84 ? 22.52255 11.19868 -2.48385 1.000 15.26733 103 GLN A O 1
ATOM 1298 N N . PHE A 1 85 ? 20.60983 12.30563 -2.10130 1.000 12.53432 104 PHE A N 1
ATOM 1299 C CA . PHE A 1 85 ? 21.28228 13.27380 -1.26439 1.000 11.47930 104 PHE A CA 1
ATOM 1300 C C . PHE A 1 85 ? 21.54755 12.65577 0.09217 1.000 12.69728 104 PHE A C 1
ATOM 1301 O O . PHE A 1 85 ? 20.67613 12.02044 0.68358 1.000 15.67918 104 PHE A O 1
ATOM 1318 N N . SER A 1 86 ? 22.74595 12.82549 0.62088 1.000 11.36603 105 SER A N 1
ATOM 1319 C CA . SER A 1 86 ? 23.06990 12.30259 1.93523 1.000 12.30464 105 SER A CA 1
ATOM 1320 C C . SER A 1 86 ? 22.42189 13.19340 3.01532 1.000 11.73091 105 SER A C 1
ATOM 1321 O O . SER A 1 86 ? 22.50919 14.42647 2.96011 1.000 12.14170 105 SER A O 1
ATOM 1329 N N . ARG A 1 87 ? 21.84026 12.55919 4.04444 1.000 12.18902 106 ARG A N 1
ATOM 1330 C CA . ARG A 1 87 ? 21.35445 13.32834 5.18104 1.000 13.51155 106 ARG A CA 1
ATOM 1331 C C . ARG A 1 87 ? 22.47076 14.10239 5.89360 1.000 12.83064 106 ARG A C 1
ATOM 1332 O O . ARG A 1 87 ? 22.19410 15.07959 6.61231 1.000 14.60312 106 ARG A O 1
ATOM 1353 N N . LYS A 1 88 ? 23.71221 13.70906 5.70540 1.000 12.92038 107 LYS A N 1
ATOM 1354 C CA . LYS A 1 88 ? 24.80481 14.44228 6.32973 1.000 13.75428 107 LYS A CA 1
ATOM 1355 C C . LYS A 1 88 ? 24.97576 15.83387 5.77366 1.000 12.45989 107 LYS A C 1
ATOM 1356 O O . LYS A 1 88 ? 25.50996 16.71137 6.45821 1.000 14.02276 107 LYS A O 1
ATOM 1375 N N . TYR A 1 89 ? 24.58752 16.04385 4.50526 1.000 11.68990 108 TYR A N 1
ATOM 1376 C CA . TYR A 1 89 ? 24.95788 17.22193 3.73542 1.000 12.17891 108 TYR A CA 1
ATOM 1377 C C . TYR A 1 89 ? 23.76581 17.92794 3.12413 1.000 11.58134 108 TYR A C 1
ATOM 1378 O O . TYR A 1 89 ? 23.68627 19.17079 3.10543 1.000 13.24273 108 TYR A O 1
ATOM 1396 N N . LEU A 1 90 ? 22.86307 17.16977 2.50772 1.000 10.74682 109 LEU A N 1
ATOM 1397 C CA . LEU A 1 90 ? 21.67706 17.72476 1.85432 1.000 11.40114 109 LEU A CA 1
ATOM 1398 C C . LEU A 1 90 ? 22.01988 18.69552 0.73786 1.000 10.76224 109 LEU A C 1
ATOM 1399 O O . LEU A 1 90 ? 21.24845 19.58846 0.42999 1.000 11.85004 109 LEU A O 1
ATOM 1415 N N . ILE A 1 91 ? 23.15125 18.46604 0.06602 1.000 10.56314 110 ILE A N 1
ATOM 1416 C CA . ILE A 1 91 ? 23.54595 19.20170 -1.12668 1.000 10.61387 110 ILE A CA 1
ATOM 1417 C C . ILE A 1 91 ? 24.15062 18.20443 -2.10578 1.000 9.95357 110 ILE A C 1
ATOM 1418 O O . ILE A 1 91 ? 24.67316 17.15277 -1.72653 1.000 11.16839 110 ILE A O 1
ATOM 1434 N N . ALA A 1 92 ? 24.13039 18.60239 -3.36978 1.000 10.13242 111 ALA A N 1
ATOM 1435 C CA . ALA A 1 92 ? 24.87653 17.96477 -4.44700 1.000 10.53134 111 ALA A CA 1
ATOM 1436 C C . ALA A 1 92 ? 25.70597 19.04162 -5.10504 1.000 9.89676 111 ALA A C 1
ATOM 1437 O O . ALA A 1 92 ? 25.26582 20.17269 -5.27316 1.000 11.98309 111 ALA A O 1
ATOM 1444 N N . VAL A 1 93 ? 26.91690 18.67885 -5.51049 1.000 9.46145 112 VAL A N 1
ATOM 1445 C CA . VAL A 1 93 ? 27.80550 19.58897 -6.21306 1.000 10.14744 112 VAL A CA 1
ATOM 1446 C C . VAL A 1 93 ? 27.86893 19.09357 -7.66264 1.000 10.59057 112 VAL A C 1
ATOM 1447 O O . VAL A 1 93 ? 28.21458 17.93035 -7.92104 1.000 11.45945 112 VAL A O 1
ATOM 1460 N N . LEU A 1 94 ? 27.55228 19.99288 -8.60086 1.000 10.63920 113 LEU A N 1
ATOM 1461 C CA . LEU A 1 94 ? 27.49916 19.69057 -10.01887 1.000 10.54637 113 LEU A CA 1
ATOM 1462 C C . LEU A 1 94 ? 28.53434 20.51116 -10.78081 1.000 11.18918 113 LEU A C 1
ATOM 1463 O O . LEU A 1 94 ? 28.66499 21.71609 -10.58514 1.000 13.29752 113 LEU A O 1
ATOM 1479 N N . THR A 1 95 ? 29.25820 19.83618 -11.66678 1.000 12.34621 114 THR A N 1
ATOM 1480 C CA . THR A 1 95 ? 30.28705 20.44552 -12.51915 1.000 14.59214 114 THR A CA 1
ATOM 1481 C C . THR A 1 95 ? 30.16351 19.90120 -13.93301 1.000 12.74157 114 THR A C 1
ATOM 1482 O O . THR A 1 95 ? 29.77431 18.79772 -14.12183 1.000 13.29301 114 THR A O 1
ATOM 1493 N N . GLU A 1 96 ? 30.53582 20.69102 -14.92339 1.000 13.35085 115 GLU A N 1
ATOM 1494 C CA . GLU A 1 96 ? 30.61589 20.22763 -16.29548 1.000 13.71097 115 GLU A CA 1
ATOM 1495 C C . GLU A 1 96 ? 31.96429 19.56720 -16.66057 1.000 16.93253 115 GLU A C 1
ATOM 1496 O O . GLU A 1 96 ? 32.17016 19.21501 -17.78797 1.000 22.39557 115 GLU A O 1
ATOM 1508 N N . PHE A 1 97 ? 32.77559 19.19357 -15.74460 1.000 22.18507 116 PHE A N 1
ATOM 1509 C CA . PHE A 1 97 ? 33.94858 18.41157 -16.03073 1.000 23.50958 116 PHE A CA 1
ATOM 1510 C C . PHE A 1 97 ? 34.08857 17.40471 -14.91338 1.000 23.41532 116 PHE A C 1
ATOM 1511 O O . PHE A 1 97 ? 33.51978 17.59332 -13.83322 1.000 24.82236 116 PHE A O 1
ATOM 1528 N N . GLU A 1 98 ? 34.93032 16.39277 -15.14834 1.000 26.33020 117 GLU A N 1
ATOM 1529 C CA . GLU A 1 98 ? 35.10360 15.29689 -14.19119 1.000 30.32699 117 GLU A CA 1
ATOM 1530 C C . GLU A 1 98 ? 36.08537 15.77601 -13.11897 1.000 30.32953 117 GLU A C 1
ATOM 1531 O O . GLU A 1 98 ? 37.30289 15.68678 -13.25284 1.000 32.62813 117 GLU A O 1
ATOM 1543 N N . ALA A 1 99 ? 35.55286 16.30967 -12.05183 1.000 27.19833 118 ALA A N 1
ATOM 1544 C CA . ALA A 1 99 ? 36.34513 16.73385 -10.91687 1.000 22.92548 118 ALA A CA 1
ATOM 1545 C C . ALA A 1 99 ? 36.61891 15.55049 -10.00184 1.000 22.42706 118 ALA A C 1
ATOM 1546 O O . ALA A 1 99 ? 35.96688 14.49513 -10.08243 1.000 24.95463 118 ALA A O 1
ATOM 1553 N N . ASP A 1 100 ? 37.51991 15.76401 -9.05466 1.000 23.75225 119 ASP A N 1
ATOM 1554 C CA . ASP A 1 100 ? 37.70498 14.83348 -7.94471 1.000 24.23381 119 ASP A CA 1
ATOM 1555 C C . ASP A 1 100 ? 36.72761 15.17134 -6.83313 1.000 20.82892 119 ASP A C 1
ATOM 1556 O O . ASP A 1 100 ? 36.38102 16.33551 -6.63232 1.000 19.69958 119 ASP A O 1
ATOM 1565 N N . SER A 1 101 ? 36.27956 14.13505 -6.11748 1.000 20.66004 120 SER A N 1
ATOM 1566 C CA . SER A 1 101 ? 35.24123 14.34723 -5.11662 1.000 19.11941 120 SER A CA 1
ATOM 1567 C C . SER A 1 101 ? 35.70878 15.23433 -3.97019 1.000 18.39973 120 SER A C 1
ATOM 1568 O O . SER A 1 101 ? 34.87034 15.68204 -3.20675 1.000 17.72906 120 SER A O 1
ATOM 1576 N N . LYS A 1 102 ? 36.99987 15.52273 -3.84440 1.000 19.75272 121 LYS A N 1
ATOM 1577 C CA . LYS A 1 102 ? 37.44620 16.50546 -2.84559 1.000 20.60011 121 LYS A CA 1
ATOM 1578 C C . LYS A 1 102 ? 36.76341 17.85129 -3.06095 1.000 19.49584 121 LYS A C 1
ATOM 1579 O O . LYS A 1 102 ? 36.58201 18.60090 -2.10230 1.000 20.57354 121 LYS A O 1
ATOM 1598 N N . VAL A 1 103 ? 36.28838 18.14866 -4.28420 1.000 18.11118 122 VAL A N 1
ATOM 1599 C CA . VAL A 1 103 ? 35.55351 19.41213 -4.46769 1.000 17.25455 122 VAL A CA 1
ATOM 1600 C C . VAL A 1 103 ? 34.29690 19.41767 -3.60306 1.000 15.44102 122 VAL A C 1
ATOM 1601 O O . VAL A 1 103 ? 33.80233 20.47760 -3.22654 1.000 16.95295 122 VAL A O 1
ATOM 1614 N N . PHE A 1 104 ? 33.69488 18.24214 -3.38041 1.000 14.58240 123 PHE A N 1
ATOM 1615 C CA . PHE A 1 104 ? 32.48396 18.17921 -2.57806 1.000 14.02241 123 PHE A CA 1
ATOM 1616 C C . PHE A 1 104 ? 32.77248 18.70165 -1.17443 1.000 14.68265 123 PHE A C 1
ATOM 1617 O O . PHE A 1 104 ? 31.98184 19.45449 -0.60926 1.000 15.05901 123 PHE A O 1
ATOM 1634 N N . THR A 1 105 ? 33.91916 18.29170 -0.58805 1.000 16.21906 124 THR A N 1
ATOM 1635 C CA . THR A 1 1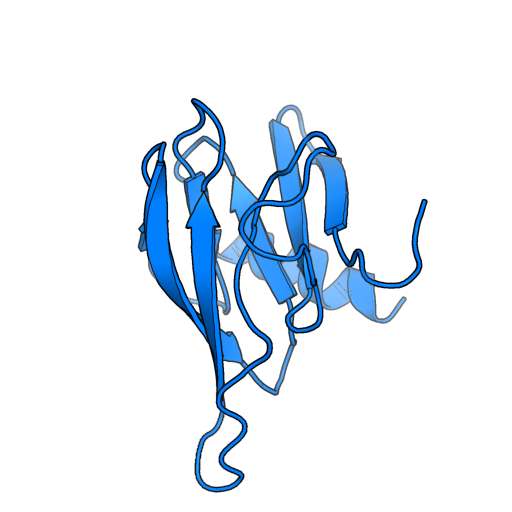05 ? 34.23996 18.68704 0.78259 1.000 17.80220 124 THR A CA 1
ATOM 1636 C C . THR A 1 105 ? 34.36698 20.19473 0.88769 1.000 17.29496 124 THR A C 1
ATOM 1637 O O . THR A 1 105 ? 33.98529 20.79994 1.88893 1.000 18.26133 124 THR A O 1
ATOM 1648 N N . HIS A 1 106 ? 34.92689 20.83468 -0.15988 1.000 17.85912 125 HIS A N 1
ATOM 1649 C CA . HIS A 1 106 ? 35.04549 22.29226 -0.14940 1.000 18.85366 125 HIS A CA 1
ATOM 1650 C C . HIS A 1 106 ? 33.68728 22.95891 0.09944 1.000 17.37358 125 HIS A C 1
ATOM 1651 O O . HIS A 1 106 ? 33.55048 23.82680 0.98043 1.000 18.93584 125 HIS A O 1
ATOM 1665 N N . PHE A 1 107 ? 32.66425 22.50895 -0.63971 1.000 15.06633 126 PHE A N 1
ATOM 1666 C CA . PHE A 1 107 ? 31.35262 23.11436 -0.51422 1.000 13.85675 126 PHE A CA 1
ATOM 1667 C C . PHE A 1 107 ? 30.63746 22.64814 0.73209 1.000 13.05295 126 PHE A C 1
ATOM 1668 O O . PHE A 1 107 ? 29.86027 23.43023 1.31205 1.000 15.41891 126 PHE A O 1
ATOM 1685 N N . ALA A 1 108 ? 30.84233 21.38370 1.13561 1.000 14.36924 127 ALA A N 1
ATOM 1686 C CA . ALA A 1 108 ? 30.22915 20.89801 2.36401 1.000 14.04291 127 ALA A CA 1
ATOM 1687 C C . ALA A 1 108 ? 30.70646 21.70984 3.58377 1.000 14.99294 127 ALA A C 1
ATOM 1688 O O . ALA A 1 108 ? 29.90338 22.02582 4.48925 1.000 16.36185 127 ALA A O 1
ATOM 1695 N N . ARG A 1 109 ? 31.99469 22.03458 3.63758 1.000 16.15665 128 ARG A N 1
ATOM 1696 C CA . ARG A 1 109 ? 32.49169 22.86381 4.73578 1.000 17.84988 128 ARG A CA 1
ATOM 1697 C C . ARG A 1 109 ? 31.87566 24.25508 4.66966 1.000 18.75285 128 ARG A C 1
ATOM 1698 O O . ARG A 1 109 ? 31.42717 24.82101 5.69061 1.000 20.07902 128 ARG A O 1
ATOM 1719 N N . ARG A 1 110 ? 31.80026 24.82249 3.47548 1.000 17.57291 129 ARG A N 1
ATOM 1720 C CA . ARG A 1 110 ? 31.32600 26.19952 3.34589 1.000 18.41306 129 ARG A CA 1
ATOM 1721 C C . ARG A 1 110 ? 29.85945 26.34488 3.68575 1.000 16.72304 129 ARG A C 1
ATOM 1722 O O . ARG A 1 110 ? 29.43340 27.41677 4.09414 1.000 18.35616 129 ARG A O 1
ATOM 1743 N N . GLN A 1 111 ? 29.08349 25.28884 3.54250 1.000 15.93992 130 GLN A N 1
ATOM 1744 C CA . GLN A 1 111 ? 27.67226 25.36695 3.79894 1.000 14.82841 130 GLN A CA 1
ATOM 1745 C C . GLN A 1 111 ? 27.37062 25.82135 5.23194 1.000 15.47055 130 GLN A C 1
ATOM 1746 O O . GLN A 1 111 ? 26.36476 26.49809 5.46290 1.000 18.10640 130 GLN A O 1
ATOM 1760 N N . HIS A 1 112 ? 28.18172 25.42289 6.19245 1.000 15.83572 131 HIS A N 1
ATOM 1761 C CA . HIS A 1 112 ? 27.97976 25.69966 7.61592 1.000 17.90349 131 HIS A CA 1
ATOM 1762 C C . HIS A 1 112 ? 28.86071 26.80502 8.14393 1.000 20.77667 131 HIS A C 1
ATOM 1763 O O . HIS A 1 112 ? 28.95046 26.96535 9.34896 1.000 23.61138 131 HIS A O 1
ATOM 1777 N N . ARG A 1 113 ? 29.47040 27.59413 7.27425 1.000 23.94582 132 ARG A N 1
ATOM 1778 C CA . ARG A 1 113 ? 30.22017 28.77476 7.69757 1.000 30.75993 132 ARG A CA 1
ATOM 1779 C C . ARG A 1 113 ? 29.29663 29.96910 7.63134 1.000 35.23423 132 ARG A C 1
ATOM 1780 O O . ARG A 1 113 ? 28.21431 29.94486 8.22545 1.000 38.71785 132 ARG A O 1
#

Organism: NCBI:txid56615

B-factor: mean 21.88, std 9.13, range [9.46, 57.91]

Solvent-accessible surface area: 6918 Å² total; per-residue (Å²): 120,80,195,39,83,30,44,107,89,45,116,88,110,82,35,75,12,3,16,0,8,8,109,0,50,5,106,54,151,44,86,56,104,24,68,4,18,4,88,137,48,105,98,52,75,217,30,88,85,24,21,6,104,0,103,0,44,31,69,64,103,8,29,2,0,18,41,62,119,59,148,20,84,85,0,57,47,116,69,84,32,86,0,96,0,8,89,150,60,68,9,0,0,1,0,90,78,122,12,93,6,147,17,2,31,48,14,12,150,151,87,138,210

Sequence (113 aa):
GPMARSLIKTDWSGSEYTILGANHYEEPNTGAAAQFPGTMAEDDGRSPYIVRKLRNSSGKRFYVFTDHPQQPIIWNPHEEIEIQFSRKYLIAVLTEFEADSKVFTHFARRQHR

Radius of gyration: 13.38 Å; Cα contacts (8 Å, |Δi|>4): 236; chains: 1; bounding box: 34×30×31 Å